Protein AF-A0A929YPB6-F1 (afdb_monomer_lite)

pLDDT: mean 86.53, std 14.17, range [43.06, 96.75]

Structure (mmCIF, N/CA/C/O backbone):
data_AF-A0A929YPB6-F1
#
_entry.id   AF-A0A929YPB6-F1
#
loop_
_atom_site.group_PDB
_atom_site.id
_atom_site.type_symbol
_atom_site.label_atom_id
_atom_site.label_alt_id
_atom_site.label_comp_id
_atom_site.label_asym_id
_atom_site.label_entity_id
_atom_site.label_seq_id
_atom_site.pdbx_PDB_ins_code
_atom_site.Cartn_x
_atom_site.Cartn_y
_atom_site.Cartn_z
_atom_site.occupancy
_atom_site.B_iso_or_equiv
_atom_site.auth_seq_id
_atom_site.auth_comp_id
_atom_site.auth_asym_id
_atom_site.auth_atom_id
_atom_site.pdbx_PDB_model_num
ATOM 1 N N . MET A 1 1 ? -16.334 -1.727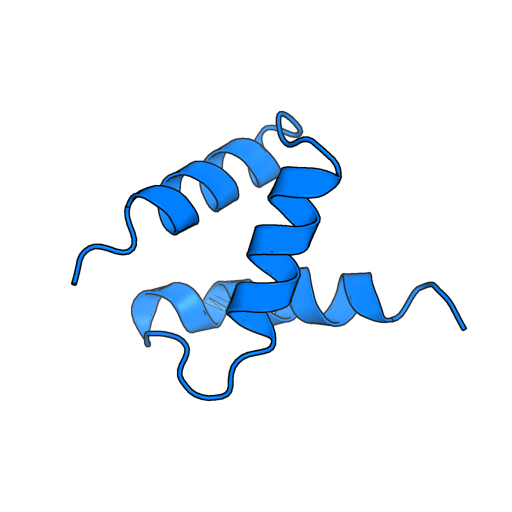 8.030 1.00 58.94 1 MET A N 1
ATOM 2 C CA . MET A 1 1 ? -14.929 -1.734 8.482 1.00 58.94 1 MET A CA 1
ATOM 3 C C . MET A 1 1 ? -14.173 -1.033 7.390 1.00 58.94 1 MET A C 1
ATOM 5 O O . MET A 1 1 ? -14.122 -1.557 6.285 1.00 58.94 1 MET A O 1
ATOM 9 N N . ASP A 1 2 ? -13.733 0.183 7.670 1.00 77.50 2 ASP A N 1
ATOM 10 C CA . ASP A 1 2 ? -13.251 1.084 6.636 1.00 77.50 2 ASP A CA 1
ATOM 11 C C . ASP A 1 2 ? -11.753 0.860 6.459 1.00 77.50 2 ASP A C 1
ATOM 13 O O . ASP A 1 2 ? -10.950 1.190 7.330 1.00 77.50 2 ASP A O 1
ATOM 17 N N . TYR A 1 3 ? -11.372 0.276 5.324 1.00 89.25 3 TYR A N 1
ATOM 18 C CA . TYR A 1 3 ? -9.977 0.063 4.931 1.00 89.25 3 TYR A CA 1
ATOM 19 C C . TYR A 1 3 ? -9.327 1.360 4.425 1.00 89.25 3 TYR A C 1
ATOM 21 O O . TYR A 1 3 ? -8.351 1.313 3.686 1.00 89.25 3 TYR A O 1
ATOM 29 N N . VAL A 1 4 ? -9.830 2.519 4.867 1.00 90.81 4 VAL A N 1
ATOM 30 C CA . VAL A 1 4 ? -9.434 3.869 4.435 1.00 90.81 4 VAL A CA 1
ATOM 31 C C . VAL A 1 4 ? -7.926 4.074 4.528 1.00 90.81 4 VAL A C 1
ATOM 33 O O . VAL A 1 4 ? -7.336 4.670 3.638 1.00 90.81 4 VAL A O 1
ATOM 36 N N . TYR A 1 5 ? -7.277 3.541 5.566 1.00 93.44 5 TYR A N 1
ATOM 37 C CA . TYR A 1 5 ? -5.822 3.632 5.680 1.00 93.44 5 TYR A CA 1
ATOM 38 C C . TYR A 1 5 ? -5.093 2.822 4.597 1.00 93.44 5 TYR A C 1
ATOM 40 O O . TYR A 1 5 ? -4.135 3.309 4.008 1.00 93.44 5 TYR A O 1
ATOM 48 N N . ILE A 1 6 ? -5.564 1.609 4.287 1.00 94.81 6 ILE A N 1
ATOM 49 C CA . ILE A 1 6 ? -4.992 0.784 3.214 1.00 94.81 6 ILE A CA 1
ATOM 50 C C . ILE A 1 6 ? -5.245 1.429 1.851 1.00 94.81 6 ILE A C 1
ATOM 52 O O . ILE A 1 6 ? -4.337 1.471 1.031 1.00 94.81 6 ILE A O 1
ATOM 56 N N . GLU A 1 7 ? -6.440 1.970 1.622 1.00 94.31 7 GLU A N 1
ATOM 57 C CA . GLU A 1 7 ? -6.775 2.702 0.395 1.00 94.31 7 GLU A CA 1
ATOM 58 C C . GLU A 1 7 ? -5.853 3.914 0.195 1.00 94.31 7 GLU A C 1
ATOM 60 O O . GLU A 1 7 ? -5.251 4.049 -0.867 1.00 94.31 7 GLU A O 1
ATOM 65 N N . GLN A 1 8 ? -5.627 4.717 1.240 1.00 95.31 8 GLN A N 1
ATOM 66 C CA . GLN A 1 8 ? -4.682 5.841 1.191 1.00 95.31 8 GLN A CA 1
ATOM 67 C C . GLN A 1 8 ? -3.244 5.398 0.904 1.00 95.31 8 GLN A C 1
ATOM 69 O O . GLN A 1 8 ? -2.522 6.074 0.171 1.00 95.31 8 GLN A O 1
ATOM 74 N N . LEU A 1 9 ? -2.806 4.279 1.486 1.00 96.12 9 LEU A N 1
ATOM 75 C CA . LEU A 1 9 ? -1.478 3.737 1.207 1.00 96.12 9 LEU A CA 1
ATOM 76 C C . LEU A 1 9 ? -1.354 3.251 -0.241 1.00 96.12 9 LEU A C 1
ATOM 78 O O . LEU A 1 9 ? -0.303 3.444 -0.842 1.00 96.12 9 LEU A O 1
ATOM 82 N N . ILE A 1 10 ? -2.408 2.663 -0.811 1.00 94.94 10 ILE A N 1
ATOM 83 C CA . ILE A 1 10 ? -2.437 2.252 -2.222 1.00 94.94 10 ILE A CA 1
ATOM 84 C C . ILE A 1 10 ? -2.304 3.475 -3.133 1.00 94.94 10 ILE A C 1
ATOM 86 O O . ILE A 1 10 ? -1.478 3.455 -4.044 1.00 94.94 10 ILE A O 1
ATOM 90 N N . ASP A 1 11 ? -3.063 4.540 -2.873 1.00 95.81 11 ASP A N 1
ATOM 91 C CA . ASP A 1 11 ? -2.985 5.773 -3.663 1.00 95.81 11 ASP A CA 1
ATOM 92 C C . ASP A 1 11 ? -1.574 6.382 -3.590 1.00 95.81 11 ASP A C 1
ATOM 94 O O . ASP A 1 11 ? -0.955 6.656 -4.619 1.00 95.81 11 ASP A O 1
ATOM 98 N N . ARG A 1 12 ? -0.997 6.476 -2.384 1.00 96.56 12 ARG A N 1
ATOM 99 C CA . ARG A 1 12 ? 0.381 6.961 -2.189 1.00 96.56 12 ARG A CA 1
AT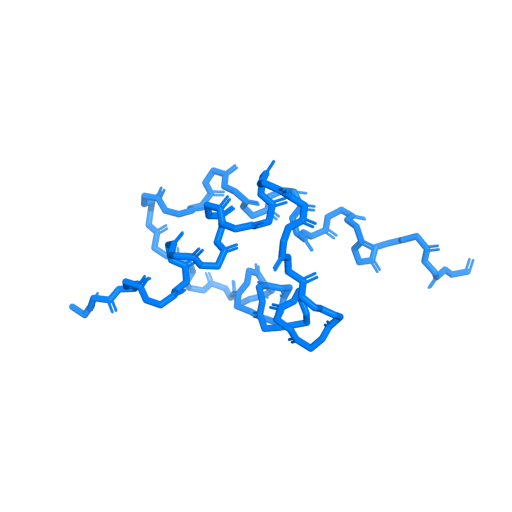OM 100 C C . ARG A 1 12 ? 1.439 6.060 -2.827 1.00 96.56 12 ARG A C 1
ATOM 102 O O . ARG A 1 12 ? 2.461 6.574 -3.276 1.00 96.56 12 ARG A O 1
ATOM 109 N N . TYR A 1 13 ? 1.222 4.745 -2.872 1.00 95.19 13 TYR A N 1
ATOM 110 C CA . TYR A 1 13 ? 2.132 3.809 -3.540 1.00 95.19 13 TYR A CA 1
ATOM 111 C C . TYR A 1 13 ? 2.182 4.095 -5.044 1.00 95.19 13 TYR A C 1
ATOM 113 O O . TYR A 1 13 ? 3.264 4.181 -5.622 1.00 95.19 13 TYR A O 1
ATOM 121 N N . PHE A 1 14 ? 1.027 4.343 -5.674 1.00 93.88 14 PHE A N 1
ATOM 122 C CA . PHE A 1 14 ? 0.973 4.745 -7.084 1.00 93.88 14 PHE A CA 1
ATOM 123 C C . PHE A 1 14 ? 1.598 6.122 -7.349 1.00 93.88 14 PHE A C 1
ATOM 125 O O . PHE A 1 14 ? 2.096 6.362 -8.449 1.00 93.88 14 PHE A O 1
ATOM 132 N N . GLU A 1 15 ? 1.624 7.003 -6.350 1.00 96.75 15 GLU A N 1
ATOM 133 C CA . GLU A 1 15 ? 2.347 8.281 -6.394 1.00 96.75 15 GLU A CA 1
ATOM 134 C C . GLU A 1 15 ? 3.855 8.149 -6.093 1.00 96.75 15 GLU A C 1
ATOM 136 O O . GLU A 1 15 ? 4.560 9.158 -6.081 1.00 96.75 15 GLU A O 1
ATOM 141 N N . ALA A 1 16 ? 4.365 6.933 -5.848 1.00 94.12 16 ALA A N 1
ATOM 142 C CA . ALA A 1 16 ? 5.733 6.672 -5.386 1.00 94.12 16 ALA A CA 1
ATOM 143 C C . ALA A 1 16 ? 6.103 7.462 -4.109 1.00 94.12 16 ALA A C 1
ATOM 145 O O . ALA A 1 16 ? 7.250 7.867 -3.910 1.00 94.12 16 ALA A O 1
ATOM 146 N N . ALA A 1 17 ? 5.111 7.693 -3.245 1.00 96.50 17 ALA A N 1
ATOM 147 C CA . ALA A 1 17 ? 5.210 8.486 -2.021 1.00 96.50 17 ALA A CA 1
ATOM 148 C C . ALA A 1 17 ? 5.132 7.633 -0.739 1.00 96.50 17 ALA A C 1
ATOM 150 O O . ALA A 1 17 ? 4.922 8.172 0.355 1.00 96.50 17 ALA A O 1
ATOM 151 N N . THR A 1 18 ? 5.252 6.309 -0.857 1.00 95.94 18 THR A N 1
ATOM 152 C CA . THR A 1 18 ? 5.307 5.373 0.271 1.00 95.94 18 THR A CA 1
ATOM 153 C C . THR A 1 18 ? 6.724 5.173 0.786 1.00 95.94 18 THR A C 1
ATOM 155 O O . THR A 1 18 ? 7.709 5.249 0.057 1.00 95.94 18 THR A O 1
ATOM 158 N N . THR A 1 19 ? 6.822 4.908 2.081 1.00 95.38 19 THR A N 1
ATOM 159 C CA . THR A 1 19 ? 8.039 4.420 2.735 1.00 95.38 19 THR A CA 1
ATOM 160 C C . THR A 1 19 ? 8.109 2.890 2.699 1.00 95.38 19 THR A C 1
ATOM 162 O O . THR A 1 19 ? 7.096 2.213 2.511 1.00 95.38 19 THR A O 1
ATOM 165 N N . ILE A 1 20 ? 9.294 2.326 2.958 1.00 92.50 20 ILE A N 1
ATOM 166 C CA . ILE A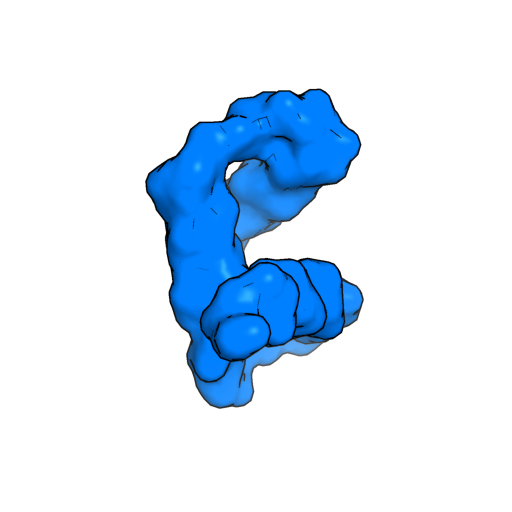 1 20 ? 9.505 0.868 3.031 1.00 92.50 20 ILE A CA 1
ATOM 167 C C . ILE A 1 20 ? 8.589 0.230 4.090 1.00 92.50 20 ILE A C 1
ATOM 169 O O . ILE A 1 20 ? 8.029 -0.847 3.880 1.00 92.50 20 ILE A O 1
ATOM 173 N N . GLU A 1 21 ? 8.409 0.886 5.234 1.00 94.25 21 GLU A N 1
ATOM 174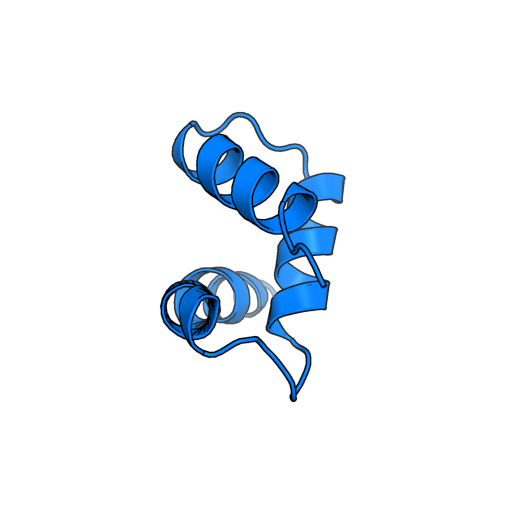 C CA . GLU A 1 21 ? 7.501 0.451 6.295 1.00 94.25 21 GLU A CA 1
ATOM 175 C C . GLU A 1 21 ? 6.034 0.431 5.838 1.00 94.25 21 GLU A C 1
ATOM 177 O O . GLU A 1 21 ? 5.320 -0.530 6.126 1.00 94.25 21 GLU A O 1
ATOM 182 N N . GLU A 1 22 ? 5.584 1.445 5.098 1.00 94.94 22 GLU A N 1
ATOM 183 C CA . GLU A 1 22 ? 4.221 1.509 4.550 1.00 94.94 22 GLU A CA 1
ATOM 184 C C . GLU A 1 22 ? 3.978 0.414 3.499 1.00 94.94 22 GLU A C 1
ATOM 186 O O . GLU A 1 22 ? 2.947 -0.263 3.523 1.00 94.94 22 GLU A O 1
ATOM 191 N N . GLU A 1 23 ? 4.955 0.155 2.633 1.00 94.00 23 GLU A N 1
ATOM 192 C CA . GLU A 1 23 ? 4.891 -0.952 1.675 1.00 94.00 23 GLU A CA 1
ATOM 193 C C . GLU A 1 23 ? 4.866 -2.311 2.370 1.00 94.00 23 GLU A 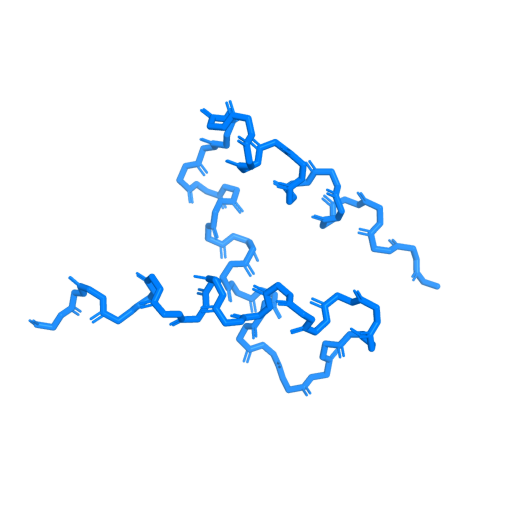C 1
ATOM 195 O O . GLU A 1 23 ? 4.119 -3.203 1.965 1.00 94.00 23 GLU A O 1
ATOM 200 N N . ARG A 1 24 ? 5.610 -2.483 3.469 1.00 92.56 24 ARG A N 1
ATOM 201 C CA . ARG A 1 24 ? 5.521 -3.700 4.291 1.00 92.56 24 ARG A CA 1
ATOM 202 C C . ARG A 1 24 ? 4.125 -3.904 4.868 1.00 92.56 24 ARG A C 1
ATOM 204 O O . ARG A 1 24 ? 3.681 -5.050 4.928 1.00 92.56 24 ARG A O 1
ATOM 211 N N . ILE A 1 25 ? 3.430 -2.835 5.259 1.00 93.75 25 ILE A N 1
ATOM 212 C CA . ILE A 1 25 ? 2.031 -2.911 5.709 1.00 93.75 25 ILE A CA 1
ATOM 213 C C . ILE A 1 25 ? 1.132 -3.374 4.560 1.00 93.75 25 ILE A C 1
ATOM 215 O O . ILE A 1 25 ? 0.352 -4.306 4.756 1.00 93.75 25 ILE A O 1
ATOM 219 N N . LEU A 1 26 ? 1.270 -2.788 3.365 1.00 94.31 26 LEU A N 1
ATOM 220 C CA . LEU A 1 26 ? 0.516 -3.204 2.176 1.00 94.31 26 LEU A CA 1
ATOM 221 C C . LEU A 1 26 ? 0.758 -4.685 1.854 1.00 94.31 26 LEU A C 1
ATOM 223 O O . LEU A 1 26 ? -0.193 -5.457 1.732 1.00 94.31 26 LEU A O 1
ATOM 227 N N . ARG A 1 27 ? 2.020 -5.121 1.812 1.00 92.62 27 ARG A N 1
ATOM 228 C CA . ARG A 1 27 ? 2.385 -6.527 1.569 1.00 92.62 27 ARG A CA 1
ATOM 229 C C . ARG A 1 27 ? 1.816 -7.456 2.640 1.00 92.62 27 ARG A C 1
ATOM 231 O O . ARG A 1 27 ? 1.219 -8.477 2.309 1.00 92.62 27 ARG A O 1
ATOM 238 N N . ALA A 1 28 ? 1.946 -7.096 3.918 1.00 92.44 28 ALA A N 1
ATOM 239 C CA . ALA A 1 28 ? 1.395 -7.882 5.019 1.00 92.44 28 ALA A CA 1
ATOM 240 C C . ALA A 1 28 ? -0.132 -7.993 4.918 1.00 92.44 28 ALA A C 1
ATOM 242 O O . ALA A 1 28 ? -0.665 -9.093 5.053 1.00 92.44 28 ALA A O 1
ATOM 243 N N . PHE A 1 29 ? -0.825 -6.895 4.611 1.00 93.25 29 PHE A N 1
ATOM 244 C CA . PHE A 1 29 ? -2.272 -6.871 4.412 1.00 93.25 29 PHE A CA 1
ATOM 245 C C . PHE A 1 29 ? -2.705 -7.779 3.254 1.00 93.25 29 PHE A C 1
ATOM 247 O O . PHE A 1 29 ? -3.555 -8.650 3.433 1.00 93.25 29 PHE A O 1
ATOM 254 N N . PHE A 1 30 ? -2.076 -7.649 2.085 1.00 93.12 30 PHE A N 1
ATOM 255 C CA . PHE A 1 30 ? -2.422 -8.444 0.904 1.00 93.12 30 PHE A CA 1
ATOM 256 C C . PHE A 1 30 ? -1.960 -9.907 0.971 1.00 93.12 30 PHE A C 1
ATOM 258 O O . PHE A 1 30 ? -2.477 -10.735 0.223 1.00 93.12 30 PHE A O 1
ATOM 265 N N . SER A 1 31 ? -1.054 -10.250 1.894 1.00 90.38 31 SER A N 1
ATOM 266 C CA . SER A 1 31 ? -0.687 -11.640 2.214 1.00 90.38 31 SER A CA 1
ATOM 267 C C . SER A 1 31 ? -1.757 -12.395 3.013 1.00 90.38 31 SER A C 1
ATOM 269 O O . SER A 1 31 ? -1.707 -13.624 3.122 1.00 90.38 31 SER A O 1
ATOM 271 N N . GLN A 1 32 ? -2.740 -11.684 3.575 1.00 88.38 32 GLN A N 1
ATOM 272 C CA . GLN A 1 32 ? -3.828 -12.296 4.330 1.00 88.38 32 GLN A CA 1
ATOM 273 C C . GLN A 1 32 ? -4.802 -13.032 3.401 1.00 88.38 32 GLN A C 1
ATOM 275 O O . GLN A 1 32 ? -5.047 -12.637 2.264 1.00 88.38 32 GLN A O 1
ATOM 280 N N . ARG A 1 33 ? -5.421 -14.108 3.904 1.00 81.38 33 ARG A N 1
ATOM 281 C CA . ARG A 1 33 ? -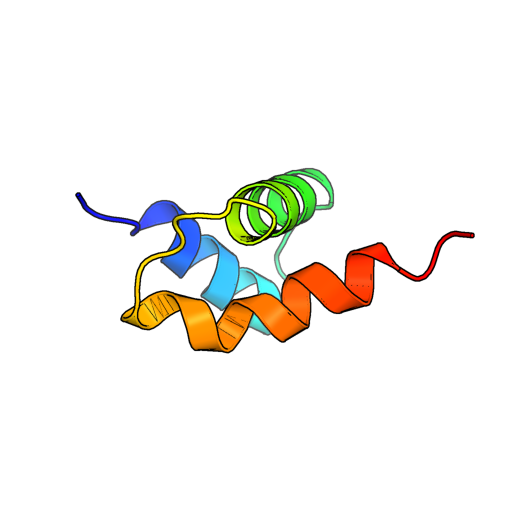6.425 -14.869 3.137 1.00 81.38 33 ARG A CA 1
ATOM 282 C C . ARG A 1 33 ? -7.755 -14.127 2.970 1.00 81.38 33 ARG A C 1
ATOM 284 O O . ARG A 1 33 ? -8.507 -14.459 2.059 1.00 81.38 33 ARG A O 1
ATOM 291 N N . ASP A 1 34 ? -8.038 -13.150 3.829 1.00 87.31 34 ASP A N 1
ATOM 292 C CA . ASP A 1 34 ? -9.332 -12.463 3.901 1.00 87.31 34 ASP A CA 1
ATOM 293 C C . ASP A 1 34 ? -9.242 -10.992 3.463 1.00 87.31 34 ASP A C 1
ATOM 295 O O . ASP A 1 34 ? -9.569 -10.063 4.198 1.00 87.31 34 ASP A O 1
ATOM 299 N N . VAL A 1 35 ? -8.745 -10.771 2.242 1.00 90.06 35 VAL A N 1
ATOM 300 C CA . VAL A 1 35 ? -8.726 -9.437 1.628 1.00 90.06 35 VAL A CA 1
ATOM 301 C C . VAL A 1 35 ? -10.127 -9.096 1.086 1.00 90.06 35 VAL A C 1
ATOM 303 O O . VAL A 1 35 ? -10.709 -9.903 0.339 1.00 90.06 35 VAL A O 1
ATOM 306 N N . PRO A 1 36 ? -10.659 -7.891 1.377 1.00 91.56 36 PRO A N 1
ATOM 307 C CA . PRO A 1 36 ? -11.951 -7.422 0.878 1.00 91.56 36 PRO A CA 1
ATOM 308 C C . PRO A 1 36 ? -12.056 -7.458 -0.642 1.00 91.56 36 PRO A C 1
ATOM 310 O O . PRO A 1 36 ? -11.114 -7.103 -1.349 1.00 91.56 36 PRO A O 1
ATOM 313 N N . GLN A 1 37 ? -13.235 -7.810 -1.161 1.00 90.50 37 GLN A N 1
ATOM 314 C CA . GLN A 1 37 ? -13.455 -7.994 -2.600 1.00 90.50 37 GLN A CA 1
ATOM 315 C C . GLN A 1 37 ? -13.039 -6.778 -3.448 1.00 90.50 37 GLN A C 1
ATOM 317 O O . GLN A 1 37 ? -12.452 -6.965 -4.510 1.00 90.50 37 GLN A O 1
ATOM 322 N N . HIS A 1 38 ? -13.291 -5.554 -2.973 1.00 91.19 38 HIS A N 1
ATOM 323 C CA . HIS A 1 38 ? -12.936 -4.323 -3.687 1.00 91.19 38 HIS A CA 1
ATOM 324 C C . HIS A 1 38 ? -11.419 -4.053 -3.725 1.00 91.19 38 HIS A C 1
ATOM 326 O O . HIS A 1 38 ? -10.947 -3.405 -4.656 1.00 91.19 38 HIS A O 1
ATOM 332 N N . LEU A 1 39 ? -10.644 -4.600 -2.777 1.00 93.06 39 LEU A N 1
ATOM 333 C CA . LEU A 1 39 ? -9.183 -4.461 -2.727 1.00 93.06 39 LEU A CA 1
ATOM 334 C C . LEU A 1 39 ? -8.440 -5.630 -3.377 1.00 93.06 39 LEU A C 1
ATOM 336 O O . LEU A 1 39 ? -7.285 -5.472 -3.762 1.00 93.06 39 LEU A O 1
ATOM 340 N N . ARG A 1 40 ? -9.084 -6.791 -3.571 1.00 90.81 40 ARG A N 1
ATOM 341 C CA . ARG A 1 40 ? -8.441 -7.991 -4.149 1.00 90.81 40 ARG A CA 1
ATOM 342 C C . ARG A 1 40 ? -7.727 -7.742 -5.475 1.00 90.81 40 ARG A C 1
ATOM 344 O O . ARG A 1 40 ? -6.740 -8.413 -5.751 1.00 90.81 40 ARG A O 1
ATOM 351 N N . ARG A 1 41 ? -8.191 -6.779 -6.278 1.00 91.56 41 ARG A N 1
ATOM 352 C CA . ARG A 1 41 ? -7.555 -6.427 -7.558 1.00 91.56 41 ARG A CA 1
ATOM 353 C C . ARG A 1 41 ? -6.110 -5.937 -7.408 1.00 91.56 41 ARG A C 1
ATOM 355 O O . ARG A 1 41 ? -5.340 -6.066 -8.349 1.00 91.56 41 ARG A O 1
ATOM 362 N N . TYR A 1 42 ? -5.755 -5.391 -6.245 1.00 92.75 42 TYR A N 1
ATOM 363 C CA . TYR A 1 42 ? -4.415 -4.886 -5.954 1.00 92.75 42 TYR A CA 1
ATOM 364 C C . TYR A 1 42 ? -3.494 -5.953 -5.355 1.00 92.75 42 TYR A C 1
ATOM 366 O O . TYR A 1 42 ? -2.280 -5.791 -5.384 1.00 92.75 42 TYR A O 1
ATOM 374 N N . ALA A 1 43 ? -4.041 -7.071 -4.864 1.00 90.31 43 ALA A N 1
ATOM 375 C CA . ALA A 1 43 ? -3.253 -8.140 -4.255 1.00 90.31 43 ALA A CA 1
ATOM 376 C C . ALA A 1 43 ? -2.104 -8.654 -5.149 1.00 90.31 43 ALA A C 1
ATOM 378 O O . ALA A 1 43 ? -1.003 -8.810 -4.630 1.00 90.31 43 ALA A O 1
ATOM 379 N N . PRO A 1 44 ? -2.277 -8.860 -6.474 1.00 89.94 44 PRO A N 1
ATOM 380 C CA . PRO A 1 44 ? -1.179 -9.308 -7.333 1.00 89.94 44 PRO A CA 1
ATOM 381 C C . PRO A 1 44 ? 0.021 -8.353 -7.353 1.00 89.94 44 PRO A C 1
ATOM 383 O O . PRO A 1 44 ? 1.146 -8.820 -7.483 1.00 89.94 44 PRO A O 1
ATOM 386 N N . ILE A 1 45 ? -0.210 -7.045 -7.187 1.00 90.19 45 ILE A N 1
ATOM 387 C CA . ILE A 1 45 ? 0.836 -6.011 -7.186 1.00 90.19 45 ILE A CA 1
ATOM 388 C C . ILE A 1 45 ? 1.750 -6.221 -5.973 1.00 90.19 45 ILE A C 1
ATOM 390 O O . ILE A 1 45 ? 2.958 -6.380 -6.111 1.00 90.19 45 ILE A O 1
ATOM 394 N N . PHE A 1 46 ? 1.148 -6.333 -4.788 1.00 90.25 46 PHE A N 1
ATOM 395 C CA . PHE A 1 46 ? 1.876 -6.425 -3.522 1.00 90.25 46 PHE A CA 1
ATOM 396 C C . PHE A 1 46 ? 2.350 -7.846 -3.175 1.00 90.25 46 PHE A C 1
ATOM 398 O O . PHE A 1 46 ? 3.231 -8.016 -2.335 1.00 90.25 46 PHE A O 1
ATOM 405 N N . LEU A 1 47 ? 1.788 -8.880 -3.812 1.00 85.50 47 LEU A N 1
ATOM 406 C CA . LEU A 1 47 ? 2.231 -10.269 -3.651 1.00 85.50 47 LEU A CA 1
ATOM 407 C C . LEU A 1 47 ? 3.397 -10.630 -4.579 1.00 85.50 47 LEU A C 1
ATOM 409 O O . LEU A 1 47 ? 4.254 -11.415 -4.179 1.00 85.50 47 LEU A O 1
ATOM 413 N N . MET A 1 48 ? 3.444 -10.079 -5.797 1.00 66.62 48 MET A N 1
ATOM 414 C CA . MET A 1 48 ? 4.515 -10.372 -6.760 1.00 66.62 48 MET A CA 1
ATOM 415 C C . MET A 1 48 ? 5.837 -9.706 -6.357 1.00 66.62 48 MET A C 1
ATOM 417 O O . MET A 1 48 ? 6.886 -10.340 -6.419 1.00 66.62 48 MET A O 1
ATOM 421 N N . GLU A 1 49 ? 5.784 -8.476 -5.844 1.00 58.44 49 GLU A N 1
ATOM 422 C CA . GLU A 1 49 ? 6.959 -7.725 -5.377 1.00 58.44 49 GLU A CA 1
ATOM 423 C C . GLU A 1 49 ? 7.623 -8.347 -4.129 1.00 58.44 49 GLU A C 1
ATOM 425 O O . GLU A 1 49 ? 8.793 -8.110 -3.830 1.00 58.44 49 GLU A O 1
ATOM 430 N N . ALA A 1 50 ? 6.898 -9.191 -3.384 1.00 55.34 50 ALA A N 1
ATOM 431 C CA . ALA A 1 50 ? 7.468 -9.971 -2.285 1.00 55.34 50 ALA A CA 1
ATOM 432 C C . ALA A 1 50 ? 8.358 -11.139 -2.765 1.00 55.34 50 ALA A C 1
ATOM 434 O O . ALA A 1 50 ? 9.072 -11.721 -1.951 1.00 55.34 50 ALA A O 1
ATOM 435 N N . GLY A 1 51 ? 8.316 -11.480 -4.060 1.00 50.50 51 GLY A N 1
ATOM 436 C CA . GLY A 1 51 ? 9.058 -12.589 -4.666 1.00 50.50 51 GLY A CA 1
ATOM 437 C C . GLY A 1 51 ? 10.419 -12.231 -5.274 1.00 50.50 51 GLY A C 1
ATOM 438 O O . GLY A 1 51 ? 11.103 -13.138 -5.736 1.00 50.50 51 GLY A O 1
ATOM 439 N N . GLU A 1 52 ? 10.841 -10.961 -5.273 1.00 49.91 52 GLU A N 1
ATOM 440 C CA . GLU A 1 52 ? 12.127 -10.531 -5.865 1.00 49.91 52 GLU A CA 1
ATOM 441 C C . GLU A 1 52 ? 13.348 -10.642 -4.928 1.00 49.91 52 GLU A C 1
ATOM 443 O O . GLU A 1 52 ? 14.425 -10.140 -5.241 1.00 49.91 52 GLU A O 1
ATOM 448 N N . ILE A 1 53 ? 13.233 -11.339 -3.794 1.00 50.44 53 ILE A N 1
ATOM 449 C CA . ILE A 1 53 ? 14.393 -11.672 -2.954 1.00 50.44 53 ILE A CA 1
ATOM 450 C C . ILE A 1 53 ? 14.351 -13.163 -2.611 1.00 50.44 53 ILE A C 1
ATOM 452 O O . ILE A 1 53 ? 13.876 -13.559 -1.546 1.00 50.44 53 ILE A O 1
ATOM 456 N N . ALA A 1 54 ? 14.846 -13.983 -3.534 1.00 43.06 54 ALA A N 1
ATOM 457 C CA . ALA A 1 54 ? 15.339 -15.329 -3.260 1.00 43.06 54 ALA A CA 1
ATOM 458 C C . ALA A 1 54 ? 16.732 -15.477 -3.876 1.00 43.06 54 ALA A C 1
ATOM 460 O O . ALA A 1 54 ? 16.893 -15.074 -5.050 1.00 43.06 54 ALA A O 1
#

Foldseek 3Di:
DDPVVLVVLVVCVVVVNDDPVSLVVNLVQLPDPDHDPVCVVCSCVSPVVVPPPD

Sequence (54 aa):
MDYVYIEQLIDRYFEAATTIEEERILRAFFSQRDVPQHLRRYAPIFLMEAGEIA

Secondary structure (DSSP, 8-state):
---HHHHHHHHHHHTT---HHHHHHHHHHHTSS---TTTGGGHHHHHHGGGS--

Radius of gyration: 10.77 Å; chains: 1; bounding box: 30×24×16 Å